Protein AF-A0A350T7G0-F1 (afdb_monomer_lite)

Sequence (59 aa):
FQTGKVISDSSSATNYYASGWKPFTQGMQLLGANYTFAFNDATPNAQVTIVGGQVNHIH

Radius of gyration: 10.35 Å; chains: 1; bounding box: 22×22×28 Å

Structure (mmCIF, N/CA/C/O backbone):
data_AF-A0A350T7G0-F1
#
_entry.id   AF-A0A350T7G0-F1
#
loop_
_atom_site.group_PDB
_atom_site.id
_atom_site.type_symbol
_atom_site.label_atom_id
_atom_site.label_alt_id
_atom_site.label_comp_id
_atom_site.label_asym_id
_atom_site.label_entity_id
_atom_site.label_seq_id
_atom_site.pdbx_PDB_ins_code
_atom_site.Cartn_x
_atom_site.Cartn_y
_atom_site.Cartn_z
_atom_site.occupancy
_at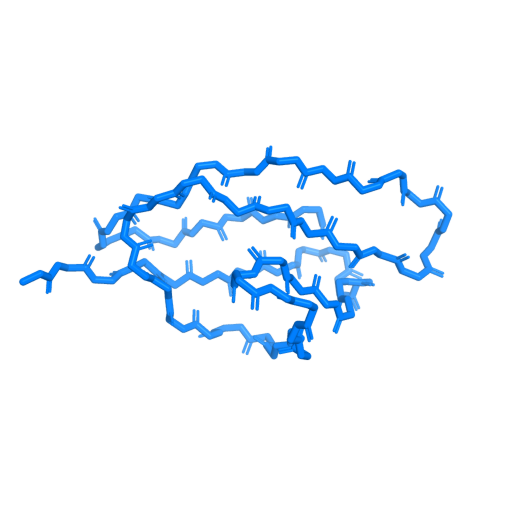om_site.B_iso_or_equiv
_atom_site.auth_seq_id
_atom_site.auth_comp_id
_atom_site.auth_asym_id
_atom_site.auth_atom_id
_atom_site.pdbx_PDB_model_num
ATOM 1 N N . PHE A 1 1 ? -13.006 2.049 16.210 1.00 70.00 1 PHE A N 1
ATOM 2 C CA . PHE A 1 1 ? -12.525 2.141 14.817 1.00 70.00 1 PHE A CA 1
ATOM 3 C C . PHE A 1 1 ? -12.162 0.748 14.344 1.00 70.00 1 PHE A C 1
ATOM 5 O O . PHE A 1 1 ? -11.560 0.020 15.121 1.00 70.00 1 PHE A O 1
ATOM 12 N N . GLN A 1 2 ? -12.563 0.367 13.132 1.00 88.69 2 GLN A N 1
ATOM 13 C CA . GLN A 1 2 ? -12.278 -0.957 12.575 1.00 88.69 2 GLN A CA 1
ATOM 14 C C . GLN A 1 2 ? -11.190 -0.831 11.504 1.00 88.69 2 GLN A C 1
ATOM 16 O O . GLN A 1 2 ? -11.282 0.043 10.641 1.00 88.69 2 GLN A O 1
ATOM 21 N N . THR A 1 3 ? -10.159 -1.672 11.578 1.00 95.62 3 THR A N 1
ATOM 22 C CA . THR A 1 3 ? -9.082 -1.743 10.581 1.00 95.62 3 THR A CA 1
ATOM 23 C C . THR A 1 3 ? -9.371 -2.821 9.543 1.00 95.62 3 THR A C 1
ATOM 25 O O . THR A 1 3 ? -10.066 -3.793 9.831 1.00 95.62 3 THR A O 1
ATOM 28 N N . GLY A 1 4 ? -8.877 -2.640 8.322 1.00 97.00 4 GLY A N 1
ATOM 29 C CA . GLY A 1 4 ? -8.877 -3.641 7.260 1.00 97.00 4 GLY A CA 1
ATOM 30 C C . GLY A 1 4 ? -7.486 -4.244 7.097 1.00 97.00 4 GLY A C 1
ATOM 31 O O . GLY A 1 4 ? -6.484 -3.534 7.212 1.00 97.00 4 GLY A O 1
ATOM 32 N N . LYS A 1 5 ? -7.421 -5.549 6.816 1.00 97.62 5 LYS A N 1
ATOM 33 C CA . LYS A 1 5 ? -6.169 -6.206 6.416 1.00 97.62 5 LYS A CA 1
ATOM 34 C C . LYS A 1 5 ? -5.840 -5.792 4.987 1.00 97.62 5 LYS A C 1
ATOM 36 O O . LYS A 1 5 ? -6.762 -5.703 4.184 1.00 97.62 5 LYS A O 1
ATOM 41 N N . VAL A 1 6 ? -4.570 -5.586 4.662 1.00 97.56 6 VAL A N 1
ATOM 42 C CA . VAL A 1 6 ? -4.129 -5.245 3.302 1.00 97.56 6 VAL A CA 1
ATOM 43 C C . VAL A 1 6 ? -3.175 -6.310 2.781 1.00 97.56 6 VAL A C 1
ATOM 45 O O . VAL A 1 6 ? -2.218 -6.663 3.469 1.00 97.56 6 VAL A O 1
ATOM 48 N N . ILE A 1 7 ? -3.445 -6.834 1.589 1.00 97.81 7 ILE A N 1
ATOM 49 C CA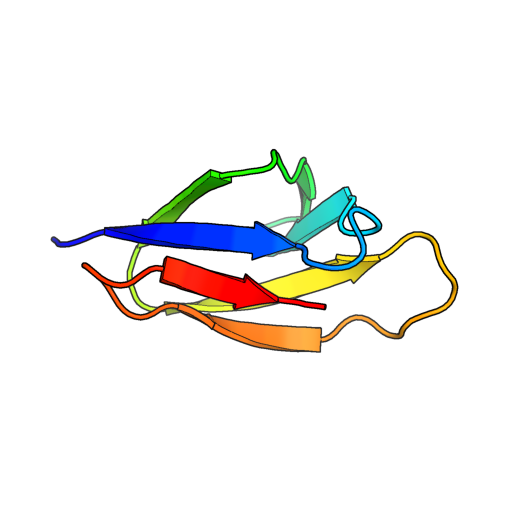 . ILE A 1 7 ? -2.630 -7.850 0.914 1.00 97.81 7 ILE A CA 1
ATOM 50 C C . ILE A 1 7 ? -2.285 -7.332 -0.476 1.00 97.81 7 ILE A C 1
ATOM 52 O O . ILE A 1 7 ? -3.192 -6.959 -1.206 1.00 97.81 7 ILE A O 1
ATOM 56 N N . SER A 1 8 ? -0.999 -7.306 -0.823 1.00 96.44 8 SER A N 1
ATOM 57 C CA . SER A 1 8 ? -0.539 -7.119 -2.201 1.00 96.44 8 SER A CA 1
ATOM 58 C C . SER A 1 8 ? -0.479 -8.475 -2.885 1.00 96.44 8 SER A C 1
ATOM 60 O O . SER A 1 8 ? 0.297 -9.334 -2.458 1.00 96.44 8 SER A O 1
ATOM 62 N N . ASP A 1 9 ? -1.301 -8.682 -3.909 1.00 95.62 9 ASP A N 1
ATOM 63 C CA . ASP A 1 9 ? -1.360 -9.950 -4.640 1.00 95.62 9 ASP A CA 1
ATOM 64 C C . ASP A 1 9 ? -0.083 -10.165 -5.475 1.00 95.62 9 ASP A C 1
ATOM 66 O O . ASP A 1 9 ? 0.457 -11.272 -5.522 1.00 95.62 9 ASP A O 1
ATOM 70 N N . SER A 1 10 ? 0.477 -9.092 -6.037 1.00 93.88 10 SER A N 1
ATOM 71 C CA . SER A 1 10 ? 1.749 -9.081 -6.770 1.00 93.88 10 SER A CA 1
ATOM 72 C C . SER A 1 10 ? 2.987 -9.178 -5.874 1.00 93.88 10 SER A C 1
ATOM 74 O O . SER A 1 10 ? 4.081 -9.465 -6.358 1.00 93.88 10 SER A O 1
ATOM 76 N N . SER A 1 11 ? 2.847 -8.909 -4.570 1.00 93.88 11 SER A N 1
ATOM 77 C CA . SER A 1 11 ? 3.967 -8.718 -3.630 1.00 93.88 11 SER A CA 1
ATOM 78 C C . SER A 1 11 ? 4.959 -7.610 -4.033 1.00 93.88 11 SER A C 1
ATOM 80 O O . SER A 1 11 ? 6.073 -7.561 -3.510 1.00 93.88 11 SER A O 1
ATOM 82 N N . SER A 1 12 ? 4.563 -6.708 -4.936 1.00 96.06 12 SER A N 1
ATOM 83 C CA . SER A 1 12 ? 5.392 -5.593 -5.419 1.00 96.06 12 SER A CA 1
ATOM 84 C C . SER A 1 12 ? 5.203 -4.304 -4.613 1.00 96.06 12 SER A C 1
ATOM 86 O O . SER A 1 12 ? 5.975 -3.355 -4.771 1.00 96.06 12 SER A O 1
ATOM 88 N N . ALA A 1 13 ? 4.186 -4.247 -3.743 1.00 96.56 13 ALA A N 1
ATOM 89 C CA . ALA A 1 13 ? 3.921 -3.083 -2.907 1.00 96.56 13 ALA A CA 1
ATOM 90 C C . ALA A 1 13 ? 5.081 -2.827 -1.934 1.00 96.56 13 ALA A C 1
ATOM 92 O O . ALA A 1 13 ? 5.448 -3.687 -1.133 1.00 96.56 13 ALA A O 1
ATOM 93 N N . THR A 1 14 ? 5.639 -1.618 -1.975 1.00 97.38 14 THR A N 1
ATOM 94 C CA . THR A 1 14 ? 6.802 -1.227 -1.161 1.00 97.38 14 THR A CA 1
ATOM 95 C C . THR A 1 14 ? 6.456 -0.196 -0.105 1.00 97.38 14 THR A C 1
ATOM 97 O O . THR A 1 14 ? 6.964 -0.251 1.017 1.00 97.38 14 THR A O 1
ATOM 100 N N . ASN A 1 15 ? 5.570 0.743 -0.435 1.00 97.69 15 ASN A N 1
ATOM 101 C CA . ASN A 1 15 ? 5.222 1.859 0.427 1.00 97.69 15 ASN A CA 1
ATOM 102 C C . ASN A 1 15 ? 3.742 2.221 0.293 1.00 97.69 15 ASN A C 1
ATOM 104 O O . ASN A 1 15 ? 3.101 1.963 -0.723 1.00 97.69 15 ASN A O 1
ATOM 108 N N . TYR A 1 16 ? 3.212 2.889 1.312 1.00 97.88 16 TYR A N 1
ATOM 109 C CA . TYR A 1 16 ? 1.896 3.514 1.278 1.00 97.88 16 TYR A CA 1
ATOM 110 C C . TYR A 1 16 ? 1.967 4.942 1.823 1.00 97.88 16 TYR A C 1
ATOM 112 O O . TYR A 1 16 ? 2.828 5.268 2.644 1.00 97.88 16 TYR A O 1
ATOM 120 N N . TYR A 1 17 ? 1.074 5.811 1.362 1.00 97.50 17 TYR A N 1
ATOM 121 C CA . TYR A 1 17 ? 1.026 7.209 1.762 1.00 97.50 17 TYR A CA 1
ATOM 122 C C . TYR A 1 17 ? 0.001 7.422 2.877 1.00 97.50 17 TYR A C 1
ATOM 124 O O . TYR A 1 17 ? -1.198 7.234 2.678 1.00 97.50 17 TYR A O 1
ATOM 132 N N . ALA A 1 18 ? 0.476 7.842 4.049 1.00 94.88 18 ALA A N 1
ATOM 133 C CA . ALA A 1 18 ? -0.337 8.169 5.216 1.00 94.88 18 ALA A CA 1
ATOM 134 C C . ALA 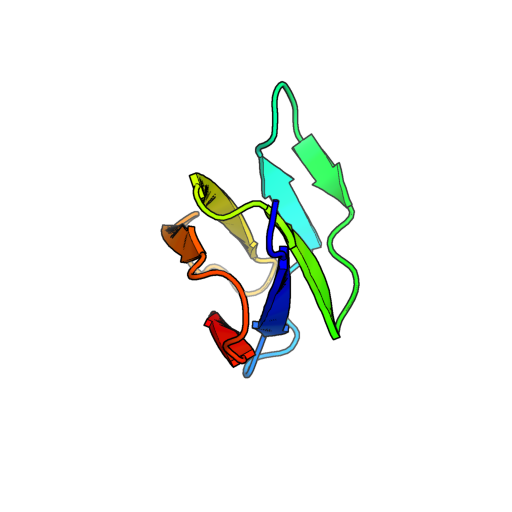A 1 18 ? 0.334 9.304 5.997 1.00 94.88 18 ALA A C 1
ATOM 136 O O . ALA A 1 18 ? 1.124 9.061 6.913 1.00 94.88 18 ALA A O 1
ATOM 137 N N . SER A 1 19 ? 0.061 10.547 5.589 1.00 93.00 19 SER A N 1
ATOM 138 C CA . SER A 1 19 ? 0.792 11.735 6.062 1.00 93.00 19 SER A CA 1
ATOM 139 C C . SER A 1 19 ? 2.310 11.594 5.856 1.00 93.00 19 SER A C 1
ATOM 141 O O . SER A 1 19 ? 3.104 11.857 6.758 1.00 93.00 19 SER A O 1
ATOM 143 N N . GLY A 1 20 ? 2.698 11.109 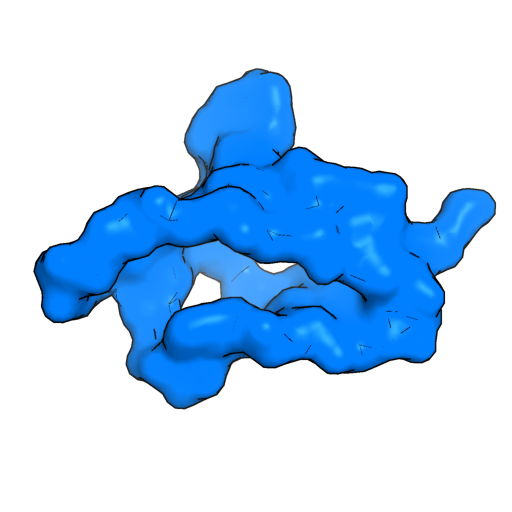4.672 1.00 96.31 20 GLY A N 1
ATOM 144 C CA . GLY A 1 20 ? 4.066 10.728 4.312 1.00 96.31 20 GLY A CA 1
ATOM 145 C C . GLY A 1 20 ? 4.156 9.278 3.834 1.00 96.31 20 GLY A C 1
ATOM 146 O O . GLY A 1 20 ? 3.281 8.462 4.126 1.00 96.31 20 GLY A O 1
ATOM 147 N N . TRP A 1 21 ? 5.216 8.955 3.092 1.00 97.12 21 TRP A N 1
ATOM 148 C CA . TRP A 1 21 ? 5.478 7.587 2.648 1.00 97.12 21 TRP A CA 1
ATOM 149 C C . TRP A 1 21 ? 5.957 6.729 3.815 1.00 97.12 21 TRP A C 1
ATOM 151 O O . TRP A 1 21 ? 6.934 7.053 4.488 1.00 97.12 21 TRP A O 1
ATOM 161 N N . LYS A 1 22 ? 5.263 5.620 4.043 1.00 97.62 22 LYS A N 1
ATOM 162 C CA . LYS A 1 22 ? 5.575 4.618 5.062 1.00 97.62 22 LYS A CA 1
ATOM 163 C C . LYS A 1 22 ? 5.833 3.274 4.379 1.00 97.62 22 LYS A C 1
ATOM 165 O O . LYS A 1 22 ? 5.234 3.027 3.334 1.00 97.62 22 LYS A O 1
ATOM 170 N N . PRO A 1 23 ? 6.719 2.423 4.919 1.00 97.50 23 PRO A N 1
ATOM 171 C CA . PRO A 1 23 ? 6.972 1.105 4.346 1.00 97.50 23 PRO A CA 1
ATOM 172 C C . PRO A 1 23 ? 5.710 0.244 4.425 1.00 97.50 23 PRO A C 1
ATOM 174 O O . PRO A 1 23 ? 5.030 0.229 5.452 1.00 97.50 23 PRO A O 1
ATOM 177 N N . PHE A 1 24 ? 5.398 -0.456 3.341 1.00 97.44 24 PHE A N 1
ATOM 178 C CA . PHE A 1 24 ? 4.337 -1.450 3.301 1.00 97.44 24 PHE A CA 1
ATOM 179 C C . PHE A 1 24 ? 4.857 -2.786 3.834 1.00 97.44 24 PHE A C 1
ATOM 181 O O . PHE A 1 24 ? 5.969 -3.205 3.518 1.00 97.44 24 PHE A O 1
ATOM 188 N N . THR A 1 25 ? 4.020 -3.469 4.612 1.00 97.19 25 THR A N 1
ATOM 189 C CA . THR A 1 25 ? 4.278 -4.836 5.063 1.00 97.19 25 THR A CA 1
ATOM 190 C C . THR A 1 25 ? 3.085 -5.700 4.702 1.00 97.19 25 THR A C 1
ATOM 192 O O . THR A 1 25 ? 1.941 -5.342 4.991 1.00 97.19 25 THR A O 1
ATOM 195 N N . GLN A 1 26 ? 3.352 -6.864 4.113 1.00 96.44 26 GLN A N 1
ATOM 196 C CA . GLN A 1 26 ? 2.310 -7.790 3.691 1.00 96.44 26 GLN A CA 1
ATOM 197 C C . GLN A 1 26 ? 1.389 -8.170 4.862 1.00 96.44 26 GLN A C 1
ATOM 199 O O . GLN A 1 26 ? 1.848 -8.601 5.920 1.00 96.44 26 GLN A O 1
ATOM 204 N N . GLY A 1 27 ? 0.077 -8.011 4.680 1.00 95.88 27 GLY A N 1
ATOM 205 C CA . GLY A 1 27 ? -0.919 -8.334 5.703 1.00 95.88 27 GLY A CA 1
ATOM 206 C C . GLY A 1 27 ? -1.094 -7.290 6.809 1.00 95.88 27 GLY A C 1
ATOM 207 O O . GLY A 1 27 ? -1.754 -7.602 7.804 1.00 95.88 27 GLY A O 1
ATOM 208 N N . MET A 1 28 ? -0.538 -6.081 6.667 1.00 97.06 28 MET A N 1
ATOM 209 C CA . MET A 1 28 ? -0.711 -4.997 7.641 1.00 97.06 28 MET A CA 1
ATOM 210 C C . MET A 1 28 ? -2.179 -4.582 7.824 1.00 97.06 28 MET A C 1
ATOM 212 O O . MET A 1 28 ? -3.033 -4.821 6.970 1.00 97.06 28 MET A O 1
ATOM 216 N N . GLN A 1 29 ? -2.467 -3.941 8.957 1.00 97.19 29 GLN A N 1
ATOM 217 C CA . GLN A 1 29 ? -3.787 -3.408 9.296 1.00 97.19 29 GLN A CA 1
ATOM 218 C C . GLN A 1 29 ? -3.805 -1.890 9.095 1.00 97.19 29 GLN A C 1
ATOM 220 O O . GLN A 1 29 ? -2.961 -1.188 9.652 1.00 97.19 29 GLN A O 1
ATOM 225 N N . LEU A 1 30 ? -4.779 -1.382 8.340 1.00 95.81 30 LEU A N 1
ATOM 226 C CA . LEU A 1 30 ? -4.994 0.053 8.129 1.00 95.81 30 LEU A CA 1
ATOM 227 C C . LEU A 1 30 ? -6.409 0.465 8.522 1.00 95.81 30 LEU A C 1
ATOM 229 O O . LEU A 1 30 ? -7.344 -0.325 8.425 1.00 95.81 30 LEU A O 1
ATOM 233 N N . LEU A 1 31 ? -6.574 1.706 8.984 1.00 96.12 31 LEU A N 1
ATOM 234 C CA . LEU A 1 31 ? -7.900 2.268 9.247 1.00 96.12 31 LEU A CA 1
ATOM 235 C C . LEU A 1 31 ? -8.690 2.391 7.943 1.00 96.12 31 LEU A C 1
ATOM 237 O O . LEU A 1 31 ? -8.111 2.466 6.865 1.00 96.12 31 LEU A O 1
ATOM 241 N N . GLY A 1 32 ? -10.017 2.426 8.041 1.00 95.19 32 GLY A N 1
ATOM 242 C CA . GLY A 1 32 ? -10.852 2.646 6.867 1.00 95.19 32 GLY A CA 1
ATOM 243 C C . GLY A 1 32 ? -10.682 4.063 6.315 1.00 95.19 32 GLY A C 1
ATOM 244 O O . GLY A 1 32 ? -11.218 5.006 6.895 1.00 95.19 32 GLY A O 1
ATOM 245 N N . ALA A 1 33 ? -9.911 4.215 5.239 1.00 95.38 33 ALA A N 1
ATOM 246 C CA . ALA A 1 33 ? -9.635 5.480 4.561 1.00 95.38 33 ALA A CA 1
ATOM 247 C C . ALA A 1 33 ? -9.038 5.223 3.167 1.00 95.38 33 ALA A C 1
ATOM 249 O O . ALA A 1 33 ? -8.761 4.083 2.788 1.00 95.38 33 ALA A O 1
ATOM 250 N N . ASN A 1 34 ? -8.821 6.293 2.406 1.00 96.75 34 ASN A N 1
ATOM 251 C CA . ASN A 1 34 ? -8.111 6.227 1.134 1.00 96.75 34 ASN A CA 1
ATOM 252 C C . ASN A 1 34 ? -6.601 6.301 1.370 1.00 96.75 34 ASN A C 1
ATOM 254 O O . ASN A 1 34 ? -6.127 7.239 2.011 1.00 96.75 34 ASN A O 1
ATOM 258 N N . TYR A 1 35 ? -5.858 5.346 0.816 1.00 97.19 35 TYR A N 1
ATOM 259 C CA . TYR A 1 35 ? -4.396 5.315 0.853 1.00 97.19 35 TYR A CA 1
ATOM 260 C C . TYR A 1 35 ? -3.845 5.164 -0.557 1.00 97.19 35 TYR A C 1
ATOM 262 O O . TYR A 1 35 ? -4.413 4.441 -1.370 1.00 97.19 35 TYR A O 1
ATOM 270 N N . THR A 1 36 ? -2.719 5.811 -0.835 1.00 97.94 36 THR A N 1
ATOM 271 C CA . THR A 1 36 ? -1.977 5.606 -2.084 1.00 97.94 36 THR A CA 1
ATOM 272 C C . THR A 1 36 ? -0.866 4.599 -1.846 1.00 97.94 36 THR A C 1
ATOM 274 O O . THR A 1 36 ? -0.066 4.796 -0.937 1.00 97.94 36 THR A O 1
ATOM 277 N N . PHE A 1 37 ? -0.794 3.550 -2.656 1.00 97.81 37 PHE A N 1
ATOM 278 C CA . PHE A 1 37 ? 0.253 2.533 -2.607 1.00 97.81 37 PHE A CA 1
ATOM 279 C C . PHE A 1 37 ? 1.250 2.747 -3.745 1.00 97.81 37 PHE A C 1
ATOM 281 O O . PHE A 1 37 ? 0.864 3.183 -4.830 1.00 97.81 37 PHE A O 1
ATOM 288 N N . ALA A 1 38 ? 2.523 2.477 -3.473 1.00 97.56 38 ALA A N 1
ATOM 289 C CA . ALA A 1 38 ? 3.606 2.487 -4.446 1.00 97.56 38 ALA A CA 1
ATOM 290 C C . ALA A 1 38 ? 4.149 1.070 -4.638 1.00 97.56 38 ALA A C 1
ATOM 292 O O . ALA A 1 38 ? 4.199 0.282 -3.687 1.00 97.56 38 ALA A O 1
ATOM 293 N N . PHE A 1 39 ? 4.577 0.784 -5.863 1.00 96.75 39 PHE A N 1
ATOM 294 C CA . PHE A 1 39 ? 4.980 -0.542 -6.319 1.00 96.75 39 PHE A CA 1
ATOM 295 C C . PHE A 1 39 ? 6.367 -0.484 -6.967 1.00 96.75 39 PHE A C 1
ATOM 297 O O . PHE A 1 39 ? 6.782 0.563 -7.468 1.00 96.75 39 PHE A O 1
ATOM 304 N N . ASN A 1 40 ? 7.109 -1.591 -6.939 1.00 95.69 40 ASN A N 1
ATOM 305 C CA . ASN A 1 40 ? 8.458 -1.682 -7.516 1.00 95.69 40 ASN A CA 1
ATOM 306 C C . ASN A 1 40 ? 8.521 -2.396 -8.878 1.00 95.69 40 ASN A C 1
ATOM 308 O O . ASN A 1 40 ? 9.616 -2.631 -9.386 1.00 95.69 40 ASN A O 1
ATOM 312 N N . ASP A 1 41 ? 7.377 -2.712 -9.480 1.00 94.56 41 ASP A N 1
ATOM 313 C CA . ASP A 1 41 ? 7.253 -3.492 -10.717 1.00 94.56 41 ASP A CA 1
ATOM 314 C C . ASP A 1 41 ? 6.821 -2.644 -11.930 1.00 94.56 41 ASP A C 1
ATOM 316 O O . ASP A 1 41 ? 6.255 -3.154 -12.893 1.00 94.56 41 ASP A O 1
ATOM 320 N N . ALA A 1 42 ? 7.100 -1.337 -11.883 1.00 92.56 42 ALA A N 1
ATOM 321 C CA . ALA A 1 42 ? 6.663 -0.320 -12.847 1.00 92.56 42 ALA A CA 1
ATOM 322 C C . ALA A 1 42 ? 5.150 -0.026 -12.862 1.00 92.56 42 ALA A C 1
ATOM 324 O O . ALA A 1 42 ? 4.706 0.813 -13.653 1.00 92.56 42 ALA A O 1
ATOM 325 N N . THR A 1 43 ? 4.365 -0.622 -11.958 1.00 93.75 43 THR A N 1
ATOM 326 C CA . THR A 1 43 ? 2.968 -0.226 -11.755 1.00 93.75 43 THR A CA 1
ATOM 327 C C . THR A 1 43 ? 2.900 1.192 -11.177 1.00 93.75 43 THR A C 1
ATOM 329 O O . THR A 1 43 ? 3.591 1.494 -10.197 1.00 93.75 43 THR A O 1
ATOM 332 N N . PRO A 1 44 ? 2.084 2.097 -11.753 1.00 96.12 44 PRO A N 1
ATOM 333 C CA . PRO A 1 44 ? 1.893 3.430 -11.199 1.00 96.12 44 PRO A CA 1
ATOM 334 C C . PRO A 1 44 ? 1.335 3.383 -9.778 1.00 96.12 44 PRO A C 1
ATOM 336 O O . PRO A 1 44 ? 0.565 2.491 -9.423 1.00 96.12 44 PRO A O 1
ATOM 339 N N . ASN A 1 45 ? 1.654 4.401 -8.983 1.00 96.94 45 ASN A N 1
ATOM 340 C CA . ASN A 1 45 ? 1.056 4.547 -7.662 1.00 96.94 45 ASN A CA 1
ATOM 341 C C . ASN A 1 45 ? -0.474 4.600 -7.774 1.00 96.94 45 ASN A C 1
ATOM 343 O O . ASN A 1 45 ? -1.013 5.385 -8.557 1.00 96.94 45 ASN A O 1
ATOM 347 N N . ALA A 1 46 ? -1.167 3.811 -6.958 1.00 96.19 46 ALA A N 1
ATOM 348 C CA . ALA A 1 46 ? -2.616 3.660 -7.038 1.00 96.19 46 ALA A CA 1
ATOM 349 C C . ALA A 1 46 ? -3.277 3.991 -5.701 1.00 96.19 46 ALA A C 1
ATOM 351 O O . ALA A 1 46 ? -2.817 3.563 -4.641 1.00 96.19 46 ALA A O 1
ATOM 352 N N . GLN A 1 47 ? -4.370 4.754 -5.748 1.00 97.00 47 GLN A N 1
ATOM 353 C CA . GLN A 1 47 ? -5.196 5.009 -4.573 1.00 97.00 47 GLN A CA 1
ATOM 354 C C . GLN A 1 47 ? -6.188 3.861 -4.381 1.00 97.00 47 GLN A C 1
ATOM 356 O O . GLN A 1 47 ? -6.932 3.523 -5.298 1.00 97.00 47 GLN A O 1
ATOM 361 N N . VAL A 1 48 ? -6.235 3.307 -3.172 1.00 96.38 48 VAL A N 1
ATOM 362 C CA . VAL A 1 48 ? -7.163 2.247 -2.778 1.00 96.38 48 VAL A CA 1
ATOM 363 C C . VAL A 1 48 ? -7.916 2.674 -1.520 1.00 96.38 48 VAL A C 1
ATOM 365 O O . VAL A 1 48 ? -7.329 3.190 -0.565 1.00 96.38 48 VAL A O 1
ATOM 368 N N . THR A 1 49 ? -9.231 2.463 -1.516 1.00 96.88 49 THR A N 1
ATOM 369 C CA . THR A 1 49 ? -10.067 2.634 -0.324 1.00 96.88 49 THR A CA 1
ATOM 370 C C . THR A 1 49 ? -9.984 1.378 0.527 1.00 96.88 49 THR A C 1
ATOM 372 O O . THR A 1 49 ? -10.412 0.308 0.105 1.00 96.88 49 THR A O 1
ATOM 375 N N . ILE A 1 50 ? -9.460 1.513 1.739 1.00 96.88 50 ILE A N 1
ATOM 376 C CA . ILE A 1 50 ? -9.424 0.424 2.707 1.00 96.88 50 ILE A CA 1
ATOM 377 C C . ILE A 1 50 ? -10.757 0.391 3.441 1.00 96.88 50 ILE A C 1
ATOM 379 O O . ILE A 1 50 ? -11.196 1.391 4.009 1.00 96.88 50 ILE A O 1
ATOM 383 N N . VAL A 1 51 ? -11.400 -0.771 3.446 1.00 96.44 51 VAL A N 1
ATOM 384 C CA . VAL A 1 51 ? -12.628 -1.026 4.195 1.00 96.44 51 VAL A CA 1
ATOM 385 C C . VAL A 1 51 ? -12.278 -1.785 5.472 1.00 96.44 51 VAL A C 1
ATOM 387 O O . VAL A 1 51 ? -11.635 -2.838 5.444 1.00 96.44 51 VAL A O 1
ATOM 390 N N . GLY A 1 52 ? -12.698 -1.240 6.615 1.00 96.19 52 GLY A N 1
ATOM 391 C CA . GLY A 1 52 ? -12.474 -1.858 7.919 1.00 96.19 52 GLY A CA 1
ATOM 392 C C . GLY A 1 52 ? -13.199 -3.199 8.054 1.00 96.19 52 GLY A C 1
ATOM 393 O O . GLY A 1 52 ? -14.379 -3.307 7.733 1.00 96.19 52 GLY A O 1
ATOM 394 N N . GLY A 1 53 ? -12.526 -4.212 8.599 1.00 94.31 53 GLY A N 1
ATOM 395 C CA . GLY A 1 53 ? -13.052 -5.564 8.838 1.00 94.31 53 GLY A CA 1
ATOM 396 C C . GLY A 1 53 ? -13.080 -6.457 7.607 1.00 94.31 53 GLY A C 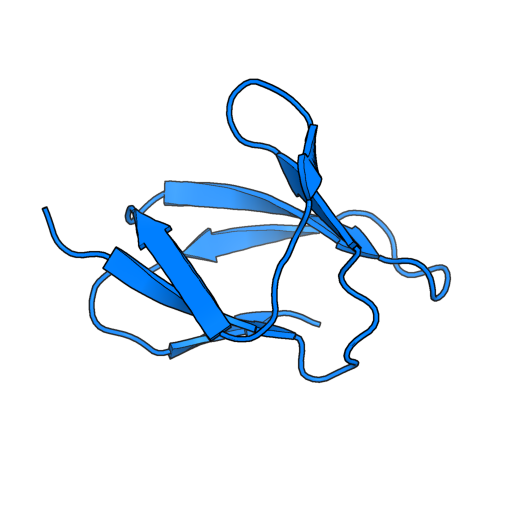1
ATOM 397 O O . GLY A 1 53 ? -13.629 -7.550 7.672 1.00 94.31 53 GLY A O 1
ATOM 398 N N . GLN A 1 54 ? -12.492 -5.997 6.504 1.00 95.06 54 GLN A N 1
ATOM 399 C CA . GLN A 1 54 ? -12.314 -6.769 5.282 1.00 95.06 54 GLN A CA 1
ATOM 400 C C . GLN A 1 54 ? -10.827 -7.024 5.025 1.00 95.06 54 GLN A C 1
ATOM 402 O O . GLN A 1 54 ? -9.950 -6.337 5.565 1.00 95.06 54 GLN A O 1
ATOM 407 N N . VAL A 1 55 ? -10.553 -8.016 4.180 1.00 96.94 55 VAL A N 1
ATOM 408 C CA . VAL A 1 55 ? -9.259 -8.136 3.507 1.00 96.94 55 VAL A CA 1
ATOM 409 C C . VAL A 1 55 ? -9.339 -7.304 2.233 1.00 96.94 55 VAL A C 1
ATOM 411 O O . VAL A 1 55 ? -10.202 -7.521 1.390 1.00 96.94 55 VAL A O 1
ATOM 414 N N . ASN A 1 56 ? -8.462 -6.316 2.131 1.00 96.88 56 ASN A N 1
ATOM 415 C CA . ASN A 1 56 ? -8.356 -5.398 1.013 1.00 96.88 56 ASN A CA 1
ATOM 416 C C . ASN A 1 56 ? -7.182 -5.865 0.163 1.00 96.88 56 ASN A C 1
ATOM 418 O O . ASN A 1 56 ? -6.030 -5.813 0.600 1.00 96.88 56 ASN A O 1
ATOM 422 N N . HIS A 1 57 ? -7.505 -6.354 -1.024 1.00 96.44 57 HIS A N 1
ATOM 423 C CA . HIS A 1 57 ? -6.525 -6.761 -2.011 1.00 96.44 57 HIS A CA 1
ATOM 424 C C . HIS A 1 57 ? -6.083 -5.530 -2.796 1.00 96.44 57 HIS A C 1
ATOM 426 O O . HIS A 1 57 ? -6.908 -4.762 -3.296 1.00 96.44 57 HIS A O 1
ATOM 432 N N . ILE A 1 58 ? -4.777 -5.318 -2.828 1.00 94.75 58 ILE A N 1
ATOM 433 C CA . ILE A 1 58 ? -4.108 -4.350 -3.684 1.00 94.75 58 ILE A CA 1
ATOM 434 C C . ILE A 1 58 ? -3.247 -5.132 -4.663 1.00 94.75 58 ILE A C 1
ATOM 436 O O . ILE A 1 58 ? -2.924 -6.288 -4.399 1.00 94.75 58 ILE A O 1
ATOM 440 N N . HIS A 1 59 ? -2.898 -4.466 -5.761 1.00 92.31 59 HIS A N 1
ATOM 441 C CA . HIS A 1 59 ? -2.058 -4.978 -6.841 1.00 92.31 59 HIS A CA 1
ATOM 442 C C . HIS A 1 59 ? -1.084 -6.081 -6.429 1.00 92.31 59 HIS A C 1
ATOM 444 O O . HIS A 1 59 ? -0.257 -5.899 -5.498 1.00 92.31 59 HIS A O 1
#

Secondary structure (DSSP, 8-state):
--EEEEEESSS-EEEEESSSEEE--TT-EEESSEEEEEESSSPPPEEEEPPTTSEEEE-

Foldseek 3Di:
DFWEWEAEPVVFWAWKD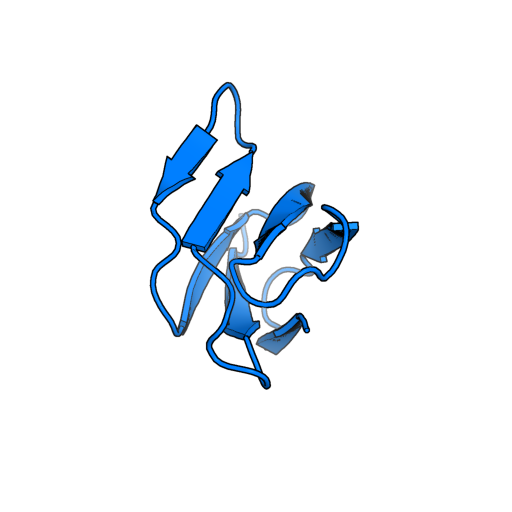DVHTDGDDGRDTDDQAWIWTDGDPPDDTDIDGTDGPYYHYDD

pLDDT: mean 95.65, std 3.75, range [70.0, 97.94]